Protein AF-X1JLK6-F1 (afdb_monomer_lite)

Radius of gyration: 18.79 Å; chains: 1; bounding box: 44×47×47 Å

Structure (mmCIF, N/CA/C/O backbone):
data_AF-X1JLK6-F1
#
_entry.id   AF-X1JLK6-F1
#
loop_
_atom_site.group_PDB
_atom_site.id
_atom_site.type_symbol
_atom_site.label_atom_id
_atom_site.label_alt_id
_atom_site.label_comp_id
_atom_site.label_asym_id
_atom_site.label_entity_id
_atom_site.label_seq_id
_atom_site.pdbx_PDB_ins_code
_atom_site.Cartn_x
_atom_site.Cartn_y
_atom_site.Cartn_z
_atom_site.occupancy
_atom_site.B_iso_or_equiv
_atom_site.auth_seq_id
_atom_site.auth_comp_id
_atom_site.auth_asym_id
_atom_site.auth_atom_id
_atom_site.pdbx_PDB_model_num
ATOM 1 N N . THR A 1 1 ? 16.044 27.104 14.752 1.00 40.38 1 THR A N 1
ATOM 2 C CA . THR A 1 1 ? 15.816 26.577 13.392 1.00 40.38 1 THR A CA 1
ATOM 3 C C . THR A 1 1 ? 15.355 25.143 13.502 1.00 40.38 1 THR A C 1
ATOM 5 O O . THR A 1 1 ? 16.176 24.246 13.631 1.00 40.38 1 THR A O 1
ATOM 8 N N . SER A 1 2 ? 14.038 24.955 13.605 1.00 39.66 2 SER A N 1
ATOM 9 C CA . SER A 1 2 ? 13.410 23.641 13.768 1.00 39.66 2 SER A CA 1
ATOM 10 C C . SER A 1 2 ? 13.450 22.926 12.423 1.00 39.66 2 SER A C 1
ATOM 12 O O . SER A 1 2 ? 12.763 23.346 11.498 1.00 39.66 2 SER A O 1
ATOM 14 N N . ARG A 1 3 ? 14.310 21.914 12.290 1.00 45.25 3 ARG A N 1
ATOM 15 C CA . ARG A 1 3 ? 14.311 21.034 11.118 1.00 45.25 3 ARG A CA 1
ATOM 16 C C . ARG A 1 3 ? 13.110 20.103 11.228 1.00 45.25 3 ARG A C 1
ATOM 18 O O . ARG A 1 3 ? 12.899 19.505 12.281 1.00 45.25 3 ARG A O 1
ATOM 25 N N . ASP A 1 4 ? 12.320 20.054 10.165 1.00 42.78 4 ASP A N 1
ATOM 26 C CA . ASP A 1 4 ? 11.121 19.232 10.065 1.00 42.78 4 ASP A CA 1
ATOM 27 C C . ASP A 1 4 ? 11.526 17.743 10.135 1.00 42.78 4 ASP A C 1
ATOM 29 O O . ASP A 1 4 ? 12.353 17.308 9.326 1.00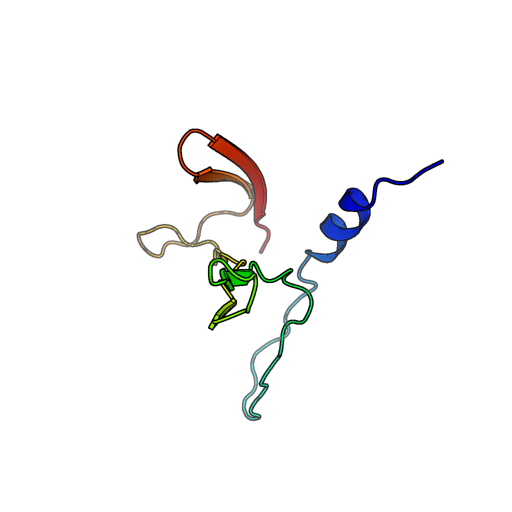 42.78 4 ASP A O 1
ATOM 33 N N . PRO A 1 5 ? 11.016 16.950 11.097 1.00 46.41 5 PRO A N 1
ATOM 34 C CA . PRO A 1 5 ? 11.414 15.550 11.282 1.00 46.41 5 PRO A CA 1
ATOM 35 C C . PRO A 1 5 ? 11.211 14.681 10.036 1.00 46.41 5 PRO A C 1
ATOM 37 O O . PRO A 1 5 ? 11.885 13.664 9.871 1.00 46.41 5 PRO A O 1
ATOM 40 N N . LEU A 1 6 ? 10.310 15.098 9.141 1.00 39.62 6 LEU A N 1
ATOM 41 C CA . LEU A 1 6 ? 10.011 14.391 7.902 1.00 39.62 6 LEU A CA 1
ATOM 42 C C . LEU A 1 6 ? 11.137 14.477 6.868 1.00 39.62 6 LEU A C 1
ATOM 44 O O . LEU A 1 6 ? 11.206 13.608 6.012 1.00 39.62 6 LEU A O 1
ATOM 48 N N . GLU A 1 7 ? 12.035 15.463 6.929 1.00 38.56 7 GLU A N 1
ATOM 49 C CA . GLU A 1 7 ? 13.132 15.583 5.955 1.00 38.56 7 GLU A CA 1
ATOM 50 C C . GLU A 1 7 ? 14.224 14.519 6.186 1.00 38.56 7 GLU A C 1
ATOM 52 O O . GLU A 1 7 ? 14.890 14.067 5.252 1.00 38.56 7 GLU A O 1
ATOM 57 N N . TYR A 1 8 ? 14.371 14.057 7.435 1.00 31.97 8 TYR A N 1
ATOM 58 C CA . TYR A 1 8 ? 15.433 13.132 7.839 1.00 31.97 8 TYR A CA 1
ATOM 59 C C . TYR A 1 8 ? 15.145 11.667 7.460 1.00 31.97 8 TYR A C 1
ATOM 61 O O . TYR A 1 8 ? 16.062 10.858 7.332 1.00 31.97 8 TYR A O 1
ATOM 69 N N . SER A 1 9 ? 13.875 11.306 7.250 1.00 39.69 9 SER A N 1
ATOM 70 C CA . SER A 1 9 ? 13.484 9.934 6.900 1.00 39.69 9 SER A CA 1
ATOM 71 C C . SER A 1 9 ? 13.608 9.629 5.402 1.00 39.69 9 SER A C 1
ATOM 73 O O . SER A 1 9 ? 13.838 8.474 5.040 1.00 39.69 9 SER A O 1
ATOM 75 N N . TYR A 1 10 ? 13.548 10.637 4.520 1.00 34.66 10 TYR A N 1
ATOM 76 C CA . TYR A 1 10 ? 13.633 10.418 3.068 1.00 34.66 10 TYR A CA 1
ATOM 77 C C . TYR A 1 10 ? 15.025 9.980 2.601 1.00 34.66 10 TYR A C 1
ATOM 79 O O . TYR A 1 10 ? 15.133 9.091 1.755 1.00 34.66 10 TYR A O 1
ATOM 87 N N . TYR A 1 11 ? 16.103 10.537 3.161 1.00 33.72 11 TYR A N 1
ATOM 88 C CA . TYR A 1 11 ? 17.456 10.254 2.665 1.00 33.72 11 TYR A CA 1
ATOM 89 C C . TYR A 1 11 ? 18.002 8.874 3.083 1.00 33.72 11 TYR A C 1
ATOM 91 O O . TYR A 1 11 ? 19.062 8.463 2.614 1.00 33.72 11 TYR A O 1
ATOM 99 N N . LYS A 1 12 ? 17.282 8.127 3.932 1.00 34.50 12 LYS A N 1
ATOM 100 C CA . LYS A 1 12 ? 17.663 6.777 4.385 1.00 34.50 12 LYS A CA 1
ATOM 101 C C . LYS A 1 12 ? 17.229 5.655 3.426 1.00 34.50 12 LYS A C 1
ATOM 103 O O . LYS A 1 12 ? 17.478 4.489 3.715 1.00 34.50 12 LYS A O 1
ATOM 108 N N . THR A 1 13 ? 16.564 5.989 2.316 1.00 37.25 13 THR A N 1
ATOM 109 C CA . THR A 1 13 ? 15.915 5.013 1.417 1.00 37.25 13 THR A CA 1
ATOM 110 C C . THR A 1 13 ? 16.697 4.672 0.147 1.00 37.25 13 THR A C 1
ATOM 112 O O . THR A 1 13 ? 16.201 3.897 -0.665 1.00 37.25 13 THR A O 1
ATOM 115 N N . THR A 1 14 ? 17.925 5.166 -0.044 1.00 36.28 14 THR A N 1
ATOM 116 C CA . THR A 1 14 ? 18.760 4.720 -1.170 1.00 36.28 14 THR A CA 1
ATOM 117 C C . THR A 1 14 ? 19.349 3.331 -0.896 1.00 36.28 14 THR A C 1
ATOM 119 O O . THR A 1 14 ? 20.112 3.161 0.059 1.00 36.28 14 THR A O 1
ATOM 122 N N . PRO A 1 15 ? 19.067 2.313 -1.730 1.00 37.34 15 PRO A N 1
ATOM 123 C CA . PRO A 1 15 ? 19.766 1.040 -1.649 1.00 37.34 15 PRO A CA 1
ATOM 124 C C . PRO A 1 15 ? 21.199 1.246 -2.152 1.00 37.34 15 PRO A C 1
ATOM 126 O O . PRO A 1 15 ? 21.448 1.373 -3.350 1.00 37.34 15 PRO A O 1
ATOM 129 N N . ILE A 1 16 ? 22.167 1.302 -1.239 1.00 36.03 16 ILE A N 1
ATOM 130 C CA . ILE A 1 16 ? 23.586 1.259 -1.591 1.00 36.03 16 ILE A CA 1
ATOM 131 C C . ILE A 1 16 ? 23.906 -0.204 -1.922 1.00 36.03 16 ILE A C 1
ATOM 133 O O . ILE A 1 16 ? 24.067 -1.005 -1.012 1.00 36.03 16 ILE A O 1
ATOM 137 N N . HIS A 1 17 ? 23.935 -0.532 -3.218 1.00 30.02 17 HIS A N 1
ATOM 138 C CA . HIS A 1 17 ? 24.563 -1.706 -3.847 1.00 30.02 17 HIS A CA 1
ATOM 139 C C . HIS A 1 17 ? 24.421 -3.067 -3.131 1.00 30.02 17 HIS A C 1
ATOM 141 O O . HIS A 1 17 ? 25.058 -3.335 -2.116 1.00 30.02 17 HIS A O 1
ATOM 147 N N . SER A 1 18 ? 23.711 -4.015 -3.749 1.00 34.19 18 SER A N 1
ATOM 148 C CA . SER A 1 18 ? 23.797 -5.437 -3.379 1.00 34.19 18 SER A CA 1
ATOM 149 C C . SER A 1 18 ? 24.926 -6.132 -4.160 1.00 34.19 18 SER A C 1
ATOM 151 O O . SER A 1 18 ? 24.840 -6.204 -5.389 1.00 34.19 18 SER A O 1
ATOM 153 N N . PRO A 1 19 ? 25.961 -6.692 -3.504 1.00 33.31 19 PRO A N 1
ATOM 154 C CA . PRO A 1 19 ? 26.894 -7.607 -4.141 1.00 33.31 19 PRO A CA 1
ATOM 155 C C . PRO A 1 19 ? 26.252 -8.987 -4.328 1.00 33.31 19 PRO A C 1
ATOM 157 O O . PRO A 1 19 ? 25.316 -9.385 -3.638 1.00 33.31 19 PRO A O 1
ATOM 160 N N . GLN A 1 20 ? 26.795 -9.700 -5.304 1.00 34.50 20 GLN A N 1
ATOM 161 C CA . GLN A 1 20 ? 26.375 -10.986 -5.842 1.00 34.50 20 GLN A CA 1
ATOM 162 C C . GLN A 1 20 ? 26.065 -12.088 -4.804 1.00 34.50 20 GLN A C 1
ATOM 164 O O . GLN A 1 20 ? 26.687 -12.227 -3.756 1.00 34.50 20 GLN A O 1
ATOM 169 N N . ARG A 1 21 ? 25.113 -12.933 -5.202 1.00 40.47 21 ARG A N 1
ATOM 170 C CA . ARG A 1 21 ? 24.596 -14.159 -4.577 1.00 40.47 21 ARG A CA 1
ATOM 171 C C . ARG A 1 21 ? 25.684 -15.173 -4.163 1.00 40.47 21 ARG A C 1
ATOM 173 O O . ARG A 1 21 ? 26.374 -15.706 -5.026 1.00 40.47 21 ARG A O 1
ATOM 180 N N . GLN A 1 22 ? 25.683 -15.603 -2.894 1.00 31.05 22 GLN A N 1
ATOM 181 C CA . GLN A 1 22 ? 26.146 -16.937 -2.467 1.00 31.05 22 GLN A CA 1
ATOM 182 C C . GLN A 1 22 ? 25.343 -17.461 -1.255 1.00 31.05 22 GLN A C 1
ATOM 184 O O . GLN A 1 22 ? 24.765 -16.698 -0.491 1.00 31.05 22 GLN A O 1
ATOM 189 N N . LYS A 1 23 ? 25.207 -18.790 -1.181 1.00 37.06 23 LYS A N 1
ATOM 190 C CA . LYS A 1 23 ? 24.207 -19.555 -0.413 1.00 37.06 23 LYS A CA 1
ATOM 191 C C . LYS A 1 23 ? 24.493 -19.669 1.100 1.00 37.06 23 LYS A C 1
ATOM 193 O O . LYS A 1 23 ? 25.640 -19.677 1.524 1.00 37.06 23 LYS A O 1
ATOM 198 N N . SER A 1 24 ? 23.421 -20.024 1.820 1.00 33.56 24 SER A N 1
ATOM 199 C CA . SER A 1 24 ? 23.336 -20.627 3.167 1.00 33.56 24 SER A CA 1
ATOM 200 C C . SER A 1 24 ? 23.301 -19.660 4.358 1.00 33.56 24 SER A C 1
ATOM 202 O O . SER A 1 24 ? 24.170 -18.817 4.529 1.00 33.56 24 SER A O 1
ATOM 204 N N . GLY A 1 25 ? 22.261 -19.810 5.184 1.00 30.61 25 GLY A N 1
ATOM 205 C CA . GLY A 1 25 ? 22.046 -19.050 6.414 1.00 30.61 25 GLY A CA 1
ATOM 206 C C . GLY A 1 25 ? 20.639 -18.461 6.474 1.00 30.61 25 GLY A C 1
ATOM 207 O O . GLY A 1 25 ? 20.275 -17.614 5.664 1.00 30.61 25 GLY A O 1
ATOM 208 N N . THR A 1 26 ? 19.833 -18.920 7.429 1.00 44.88 26 THR A N 1
ATOM 209 C CA . THR A 1 26 ? 18.511 -18.371 7.754 1.00 44.88 26 THR A CA 1
ATOM 210 C C . THR A 1 26 ? 18.656 -16.921 8.221 1.00 44.88 26 THR A C 1
ATOM 212 O O . THR A 1 26 ? 18.768 -16.649 9.412 1.00 44.88 26 THR A O 1
ATOM 215 N N . ALA A 1 27 ? 18.671 -15.969 7.293 1.00 33.94 27 ALA A N 1
ATOM 216 C CA . ALA A 1 27 ? 18.649 -14.553 7.625 1.00 33.94 27 ALA A CA 1
ATOM 217 C C . ALA A 1 27 ? 17.195 -14.119 7.840 1.00 33.94 27 ALA A C 1
ATOM 219 O O . ALA A 1 27 ? 16.515 -13.652 6.928 1.00 33.94 27 ALA A O 1
ATOM 220 N N . LYS A 1 28 ? 16.697 -14.280 9.071 1.00 41.03 28 LYS A N 1
ATOM 221 C CA . LYS A 1 28 ? 15.457 -13.632 9.518 1.00 41.03 28 LYS A CA 1
ATOM 222 C C . LYS A 1 28 ? 15.762 -12.148 9.757 1.00 41.03 28 LYS A C 1
ATOM 224 O O . LYS A 1 28 ? 15.912 -11.706 10.892 1.00 41.03 28 LYS A O 1
ATOM 229 N N . GLY A 1 29 ? 15.936 -11.403 8.668 1.00 35.38 29 GLY A N 1
ATOM 230 C CA . GLY A 1 29 ? 16.109 -9.955 8.697 1.00 35.38 29 GLY A CA 1
ATOM 231 C C . GLY A 1 29 ? 14.809 -9.303 9.146 1.00 35.38 29 GLY A C 1
ATOM 232 O O . GLY A 1 29 ? 13.862 -9.196 8.373 1.00 35.38 29 GLY A O 1
ATOM 233 N N . VAL A 1 30 ? 14.736 -8.911 10.416 1.00 36.25 30 VAL A N 1
ATOM 234 C CA . VAL A 1 30 ? 13.664 -8.045 10.907 1.00 36.25 30 VAL A CA 1
ATOM 235 C C . VAL A 1 30 ? 14.030 -6.624 10.495 1.00 36.25 30 VAL A C 1
ATOM 237 O O . VAL A 1 30 ? 14.865 -5.986 11.133 1.00 36.25 30 VAL A O 1
ATOM 240 N N . TRP A 1 31 ? 13.428 -6.141 9.410 1.00 41.84 31 TRP A N 1
ATOM 241 C CA . TRP A 1 31 ? 13.491 -4.736 9.014 1.00 41.84 31 TRP A CA 1
ATOM 242 C C . TRP A 1 31 ? 12.757 -3.907 10.079 1.00 41.84 31 TRP A C 1
ATOM 244 O O . TRP A 1 31 ? 11.533 -3.948 10.166 1.00 41.84 31 TRP A O 1
ATOM 254 N N . ARG A 1 32 ? 13.506 -3.223 10.951 1.00 38.81 32 ARG A N 1
ATOM 255 C CA . ARG A 1 32 ? 12.982 -2.490 12.120 1.00 38.81 32 ARG A CA 1
ATOM 256 C C . ARG A 1 32 ? 12.709 -1.002 11.867 1.00 38.81 32 ARG A C 1
ATOM 258 O O . ARG A 1 32 ? 12.740 -0.248 12.818 1.00 38.81 32 ARG A O 1
ATOM 265 N N . ASP A 1 33 ? 12.435 -0.579 10.637 1.00 45.88 33 ASP A N 1
ATOM 266 C CA . ASP A 1 33 ? 12.142 0.840 10.350 1.00 45.88 33 ASP A CA 1
ATOM 267 C C . ASP A 1 33 ? 10.934 1.023 9.405 1.00 45.88 33 ASP A C 1
ATOM 269 O O . ASP A 1 33 ? 10.729 2.096 8.846 1.00 45.88 33 ASP A O 1
ATOM 273 N N . ALA A 1 34 ? 10.099 -0.004 9.216 1.00 51.81 34 ALA A N 1
ATOM 274 C CA . ALA A 1 34 ? 8.751 0.226 8.709 1.00 51.81 34 ALA A CA 1
ATOM 275 C C . ALA A 1 34 ? 7.898 0.612 9.917 1.00 51.81 34 ALA A C 1
ATOM 277 O O . ALA A 1 34 ? 7.612 -0.249 10.751 1.00 51.81 34 ALA A O 1
ATOM 278 N N . GLU A 1 35 ? 7.536 1.890 10.049 1.00 58.66 35 GLU A N 1
ATOM 279 C CA . GLU A 1 35 ? 6.467 2.303 10.959 1.00 58.66 35 GLU A CA 1
ATOM 280 C C . GLU A 1 35 ? 5.261 1.412 10.643 1.00 58.66 35 GLU A C 1
ATOM 282 O O . GLU A 1 35 ? 4.656 1.514 9.577 1.00 58.66 35 GLU A O 1
ATOM 287 N N . SER A 1 36 ? 5.006 0.413 11.483 1.00 62.78 36 SER A N 1
ATOM 288 C CA . SER A 1 36 ? 3.940 -0.554 11.264 1.00 62.78 36 SER A CA 1
ATOM 289 C C . SER A 1 36 ? 2.611 0.131 11.554 1.00 62.78 36 SER A C 1
ATOM 291 O O . SER A 1 36 ? 2.432 0.695 12.632 1.00 62.78 36 SER A O 1
ATOM 293 N N . VAL A 1 37 ? 1.665 0.061 10.623 1.00 76.31 37 VAL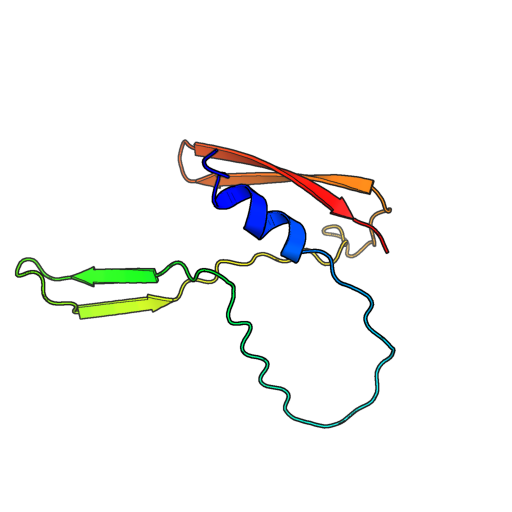 A N 1
ATOM 294 C CA . VAL A 1 37 ? 0.294 0.508 10.859 1.00 76.31 37 VAL A CA 1
ATOM 295 C C . VAL A 1 37 ? -0.355 -0.576 11.703 1.00 76.31 37 VAL A C 1
ATOM 297 O O . VAL A 1 37 ? -0.430 -1.729 11.290 1.00 76.31 37 VAL A O 1
ATOM 300 N N . GLU A 1 38 ? -0.799 -0.222 12.902 1.00 83.50 38 GLU A N 1
ATOM 301 C CA . GLU A 1 38 ? -1.464 -1.153 13.805 1.00 83.50 38 GLU A CA 1
ATOM 302 C C . GLU A 1 38 ? -2.968 -0.880 13.829 1.00 83.50 38 GLU A C 1
ATOM 304 O O . GLU A 1 38 ? -3.409 0.250 14.037 1.00 83.50 38 GLU A O 1
ATOM 309 N N . LEU A 1 39 ? -3.762 -1.933 13.649 1.00 85.25 39 LEU A N 1
ATOM 310 C CA . LEU A 1 39 ? -5.193 -1.902 13.916 1.00 85.25 39 LEU A CA 1
ATOM 311 C C . LEU A 1 39 ? -5.436 -2.481 15.307 1.00 85.25 39 LEU A C 1
ATOM 313 O O . LEU A 1 39 ? -5.134 -3.649 15.545 1.00 85.25 39 LEU A O 1
ATOM 317 N N . LYS A 1 40 ? -6.015 -1.689 16.210 1.00 93.31 40 LYS A N 1
ATOM 318 C CA . LYS A 1 40 ? -6.427 -2.130 17.549 1.00 93.31 40 LYS A CA 1
ATOM 319 C C . LYS A 1 40 ? -7.942 -2.126 17.674 1.00 93.31 40 LYS A C 1
ATOM 321 O O . LYS A 1 40 ? -8.597 -1.188 17.228 1.00 93.31 40 LYS A O 1
ATOM 326 N N . ILE A 1 41 ? -8.482 -3.164 18.303 1.00 96.00 41 ILE A N 1
ATOM 327 C CA . ILE A 1 41 ? -9.908 -3.311 18.598 1.00 96.00 41 ILE A CA 1
ATOM 328 C C . ILE A 1 41 ? -10.083 -3.257 20.110 1.00 96.00 41 ILE A C 1
ATOM 330 O O . ILE A 1 41 ? -9.530 -4.093 20.826 1.00 96.00 41 ILE A O 1
ATOM 334 N N . TYR A 1 42 ? -10.876 -2.297 20.573 1.00 97.56 42 TYR A N 1
ATOM 335 C CA . TYR A 1 42 ? -11.223 -2.108 21.978 1.00 97.56 42 TYR A CA 1
ATOM 336 C C . TYR A 1 42 ? -12.716 -2.368 22.197 1.00 97.56 42 TYR A C 1
ATOM 338 O O . TYR A 1 42 ? -13.517 -2.161 21.284 1.00 97.56 42 TYR A O 1
ATOM 346 N N . ASN A 1 43 ? -13.100 -2.808 23.395 1.00 96.81 43 ASN A N 1
ATOM 347 C CA . ASN A 1 43 ? -14.505 -2.800 23.811 1.00 96.81 43 ASN A CA 1
ATOM 348 C C . ASN A 1 43 ? -14.923 -1.405 24.328 1.00 96.81 43 ASN A C 1
ATOM 350 O O . ASN A 1 43 ? -14.121 -0.474 24.394 1.00 96.81 43 ASN A O 1
ATOM 354 N N . VAL A 1 44 ? -16.193 -1.259 24.715 1.00 96.00 44 VAL A N 1
ATOM 355 C CA . VAL A 1 44 ? -16.752 0.025 25.178 1.00 96.00 44 VAL A CA 1
ATOM 356 C C . VAL A 1 44 ? -16.194 0.504 26.522 1.00 96.00 44 VAL A C 1
ATOM 358 O O . VAL A 1 44 ? -16.295 1.690 26.820 1.00 96.00 44 VAL A O 1
ATOM 361 N N . THR A 1 45 ? -15.604 -0.383 27.328 1.00 97.88 45 THR A N 1
ATOM 362 C CA . THR A 1 45 ? -14.939 -0.015 28.590 1.00 97.88 45 THR A CA 1
ATOM 363 C C . THR A 1 45 ? -13.486 0.422 28.372 1.00 97.88 45 THR A C 1
ATOM 365 O O . THR A 1 45 ? -12.847 0.889 29.311 1.00 97.88 45 THR A O 1
ATOM 368 N N . GLY A 1 46 ? -12.974 0.323 27.137 1.00 96.69 46 GLY A N 1
ATOM 369 C CA . GLY A 1 46 ? -11.616 0.715 26.755 1.00 96.69 46 GLY A CA 1
ATOM 370 C C . GLY A 1 46 ? -10.581 -0.411 26.833 1.00 96.69 46 GLY A C 1
ATOM 371 O O . GLY A 1 46 ? -9.391 -0.157 26.648 1.00 96.69 46 GLY A O 1
ATOM 372 N N . GLU A 1 47 ? -10.994 -1.655 27.080 1.00 97.56 47 GLU A N 1
ATOM 373 C CA . GLU A 1 47 ? -10.089 -2.805 27.123 1.00 97.56 47 GLU A CA 1
ATOM 374 C C . GLU A 1 47 ? -9.710 -3.253 25.708 1.00 97.56 47 GLU A C 1
ATOM 376 O O . GLU A 1 47 ? -10.562 -3.388 24.826 1.00 97.56 47 GLU A O 1
ATOM 381 N N . LEU A 1 48 ? -8.418 -3.507 25.485 1.00 96.69 48 LEU A N 1
ATOM 382 C CA . LEU A 1 48 ? -7.897 -4.003 24.212 1.00 96.69 48 LEU A CA 1
ATOM 383 C C . LEU A 1 48 ? -8.264 -5.481 24.029 1.00 96.69 48 LEU A C 1
ATOM 385 O O . LEU A 1 48 ? -7.751 -6.341 24.740 1.00 96.69 48 LEU A O 1
ATOM 389 N N . LEU A 1 49 ? -9.093 -5.786 23.032 1.00 96.31 49 LEU A N 1
ATOM 390 C CA . LEU A 1 49 ? -9.489 -7.158 22.700 1.00 96.31 49 LEU A CA 1
ATOM 391 C C . LEU A 1 49 ? -8.542 -7.817 21.691 1.00 96.31 49 LEU A C 1
ATOM 393 O O . LEU A 1 49 ? -8.319 -9.028 21.732 1.00 96.31 49 LEU A O 1
ATOM 397 N N . LYS A 1 50 ? -8.013 -7.040 20.738 1.00 92.31 50 LYS A N 1
ATOM 398 C CA . LYS A 1 50 ? -7.173 -7.563 19.651 1.00 92.31 50 LYS A CA 1
ATOM 399 C C . LYS A 1 50 ? -6.308 -6.472 19.030 1.00 92.31 50 LYS A C 1
ATOM 401 O O . LYS A 1 50 ? -6.750 -5.330 18.927 1.00 92.31 50 LYS A O 1
ATOM 406 N N . SER A 1 51 ? -5.131 -6.842 18.530 1.00 92.31 51 SER A N 1
ATOM 407 C CA . SER A 1 51 ? -4.374 -6.006 17.600 1.00 92.31 51 SER A CA 1
ATOM 408 C C . SER A 1 51 ? -3.849 -6.780 16.390 1.00 92.31 51 SER A C 1
ATOM 410 O O . SER A 1 51 ? -3.650 -7.998 16.444 1.00 92.31 51 SER A O 1
ATOM 412 N N . PHE A 1 52 ? -3.666 -6.057 15.285 1.00 86.25 52 PHE A N 1
ATOM 413 C CA . PHE A 1 52 ? -3.095 -6.539 14.032 1.00 86.25 52 PHE A CA 1
ATOM 414 C C . PHE A 1 52 ? -2.002 -5.581 13.578 1.00 86.25 52 PHE A C 1
ATOM 416 O O . PHE A 1 52 ? -2.229 -4.376 13.499 1.00 86.25 52 PHE A O 1
ATOM 423 N N . LEU A 1 53 ? -0.848 -6.128 13.215 1.00 84.50 53 LEU A N 1
ATOM 424 C CA . LEU A 1 53 ? 0.172 -5.387 12.487 1.00 84.50 53 LEU A CA 1
ATOM 425 C C . LEU A 1 53 ? -0.147 -5.491 10.999 1.00 84.50 53 LEU A C 1
ATOM 427 O O . LEU A 1 53 ? -0.160 -6.589 10.440 1.00 84.50 53 LEU A O 1
ATOM 431 N N . LEU A 1 54 ? -0.441 -4.358 10.376 1.00 79.00 54 LEU A N 1
ATOM 432 C CA . LEU A 1 54 ? -0.706 -4.274 8.951 1.00 79.00 54 LEU A CA 1
ATOM 433 C C . LEU A 1 54 ? 0.605 -4.020 8.199 1.00 79.00 54 LEU A C 1
ATOM 435 O O . LEU A 1 54 ? 1.455 -3.259 8.674 1.00 79.00 54 LEU A O 1
ATOM 439 N N . PRO A 1 55 ? 0.791 -4.642 7.024 1.00 68.56 55 PRO A N 1
ATOM 440 C CA . PRO A 1 55 ? 1.934 -4.346 6.178 1.00 68.56 55 PRO A CA 1
ATOM 441 C C . PRO A 1 55 ? 1.847 -2.894 5.698 1.00 68.56 55 PRO A C 1
ATOM 443 O O . PRO A 1 55 ? 0.828 -2.467 5.161 1.00 68.56 55 PRO A O 1
ATOM 446 N N . THR A 1 56 ? 2.92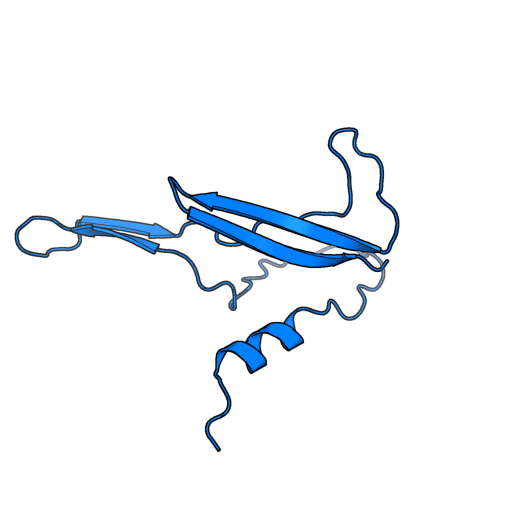6 -2.137 5.885 1.00 73.56 56 THR A N 1
ATOM 447 C CA . THR A 1 56 ? 3.016 -0.723 5.475 1.00 73.56 56 THR A CA 1
ATOM 448 C C . THR A 1 56 ? 3.890 -0.493 4.261 1.00 73.56 56 THR A C 1
ATOM 450 O O . THR A 1 56 ? 3.982 0.625 3.762 1.00 73.56 56 THR A O 1
ATOM 453 N N . VAL A 1 57 ? 4.516 -1.558 3.766 1.00 73.44 57 VAL A N 1
ATOM 454 C CA . VAL A 1 57 ? 5.467 -1.491 2.668 1.00 73.44 57 VAL A CA 1
ATOM 455 C C . VAL A 1 57 ? 4.879 -2.207 1.466 1.00 73.44 57 VAL A C 1
ATOM 457 O O . VAL A 1 57 ? 4.628 -3.410 1.504 1.00 73.44 57 VAL A O 1
ATOM 460 N N . VAL A 1 58 ? 4.694 -1.449 0.391 1.00 79.50 58 VAL A N 1
ATOM 461 C CA . VAL A 1 58 ? 4.471 -1.977 -0.953 1.00 79.50 58 VAL A CA 1
ATOM 462 C C . VAL A 1 58 ? 5.761 -1.743 -1.725 1.00 79.50 58 VAL A C 1
ATOM 464 O O . VAL A 1 58 ? 6.183 -0.600 -1.891 1.00 79.50 58 VAL A O 1
ATOM 467 N N . SER A 1 59 ? 6.414 -2.822 -2.151 1.00 83.31 59 SER A N 1
ATOM 468 C CA . SER A 1 59 ? 7.624 -2.762 -2.969 1.00 83.31 59 SER A CA 1
ATOM 469 C C . SER A 1 59 ? 7.286 -3.025 -4.426 1.00 83.31 59 SER A C 1
ATOM 471 O O . SER A 1 59 ? 6.557 -3.968 -4.730 1.00 83.31 59 SER A O 1
ATOM 473 N N . TRP A 1 60 ? 7.881 -2.242 -5.313 1.00 89.06 60 TRP A N 1
ATOM 474 C CA . TRP A 1 60 ? 7.875 -2.497 -6.744 1.00 89.06 60 TRP A CA 1
ATOM 475 C C . TRP A 1 60 ? 9.281 -2.896 -7.179 1.00 89.06 60 TRP A C 1
ATOM 477 O O . TRP A 1 60 ? 10.257 -2.251 -6.802 1.00 89.06 60 TRP A O 1
ATOM 487 N N . ASP A 1 61 ? 9.385 -3.975 -7.945 1.00 88.81 61 ASP A N 1
ATOM 488 C CA . ASP A 1 61 ? 10.653 -4.542 -8.410 1.00 88.81 61 ASP A CA 1
ATOM 489 C C . ASP A 1 61 ? 11.129 -3.949 -9.748 1.00 88.81 61 ASP A C 1
ATOM 491 O O . ASP A 1 61 ? 12.151 -4.374 -10.291 1.00 88.81 61 ASP A O 1
ATOM 495 N N . GLY A 1 62 ? 10.408 -2.951 -10.269 1.00 93.00 62 GLY A N 1
ATOM 496 C CA . GLY A 1 62 ? 10.690 -2.340 -11.563 1.00 93.00 62 GLY A CA 1
ATOM 497 C C . GLY A 1 62 ? 10.124 -3.129 -12.745 1.00 93.00 62 GLY A C 1
ATOM 498 O O . GLY A 1 62 ? 10.633 -2.971 -13.855 1.00 93.00 62 GLY A O 1
ATOM 499 N N . THR A 1 63 ? 9.116 -3.985 -12.534 1.00 93.88 63 THR A N 1
ATOM 500 C CA . THR A 1 63 ? 8.430 -4.710 -13.617 1.00 93.88 63 THR A CA 1
ATOM 501 C C . THR A 1 63 ? 7.003 -4.222 -13.861 1.00 93.88 63 THR A C 1
ATOM 503 O O . THR A 1 63 ? 6.310 -3.791 -12.941 1.00 93.88 63 THR A O 1
ATOM 506 N N . ASP A 1 64 ? 6.562 -4.235 -15.117 1.00 92.38 64 ASP A N 1
ATOM 507 C CA . ASP A 1 64 ? 5.155 -4.009 -15.461 1.00 92.38 64 ASP A CA 1
ATOM 508 C C . ASP A 1 64 ? 4.302 -5.274 -15.225 1.00 92.38 64 ASP A C 1
ATOM 510 O O . ASP A 1 64 ? 4.818 -6.351 -14.928 1.00 92.38 64 ASP A O 1
ATOM 514 N N . ASP A 1 65 ? 2.983 -5.176 -15.415 1.00 94.19 65 ASP A N 1
ATOM 515 C CA . ASP A 1 65 ? 2.049 -6.299 -15.212 1.00 94.19 65 ASP A CA 1
ATOM 516 C C . ASP A 1 65 ? 2.285 -7.494 -16.155 1.00 94.19 65 ASP A C 1
ATOM 518 O O . ASP A 1 65 ? 1.735 -8.579 -15.956 1.00 94.19 65 ASP A O 1
ATOM 522 N N . LYS A 1 66 ? 3.090 -7.313 -17.207 1.00 96.19 66 LYS A N 1
ATOM 523 C CA . LYS A 1 66 ? 3.482 -8.373 -18.143 1.00 96.19 66 LYS A CA 1
ATOM 524 C C . LYS A 1 66 ? 4.821 -9.008 -17.752 1.00 96.19 66 LYS A C 1
ATOM 526 O O . LYS A 1 66 ? 5.281 -9.912 -18.448 1.00 96.19 66 LYS A O 1
ATOM 531 N N . GLY A 1 67 ? 5.442 -8.548 -16.664 1.00 94.50 67 GLY A N 1
ATOM 532 C CA . GLY A 1 67 ? 6.754 -8.983 -16.197 1.00 94.50 67 GLY A CA 1
ATOM 533 C C . GLY A 1 67 ? 7.922 -8.361 -16.965 1.00 94.50 67 GLY A C 1
ATOM 534 O O . GLY A 1 67 ? 9.054 -8.829 -16.824 1.00 94.50 67 GLY A O 1
ATOM 535 N N . ASN A 1 68 ? 7.686 -7.330 -17.784 1.00 94.25 68 ASN A N 1
ATOM 536 C CA . ASN A 1 68 ? 8.768 -6.636 -18.477 1.00 94.25 68 ASN A CA 1
ATOM 537 C C . ASN A 1 68 ? 9.451 -5.660 -17.526 1.00 94.25 68 ASN A C 1
ATOM 539 O O . ASN A 1 68 ? 8.792 -4.910 -16.810 1.00 94.25 68 ASN A O 1
ATOM 543 N N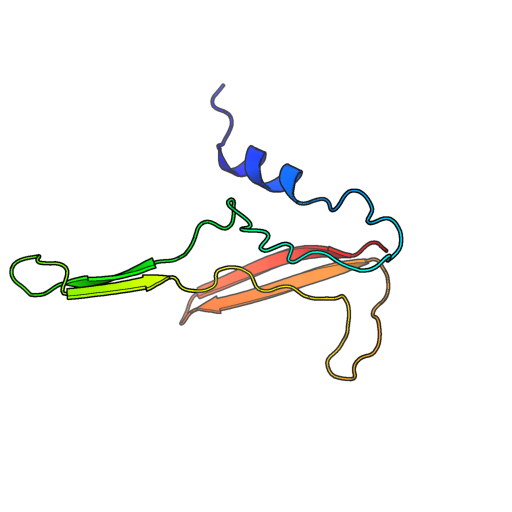 . ILE A 1 69 ? 10.778 -5.614 -17.579 1.00 93.31 69 ILE A N 1
ATOM 544 C CA . ILE A 1 69 ? 11.562 -4.616 -16.852 1.00 93.31 69 ILE A CA 1
ATOM 545 C C . ILE A 1 69 ? 11.317 -3.247 -17.483 1.00 93.31 69 ILE A C 1
ATOM 547 O O . ILE A 1 69 ? 11.479 -3.082 -18.695 1.00 93.31 69 ILE A O 1
ATOM 551 N N . VAL A 1 70 ? 10.973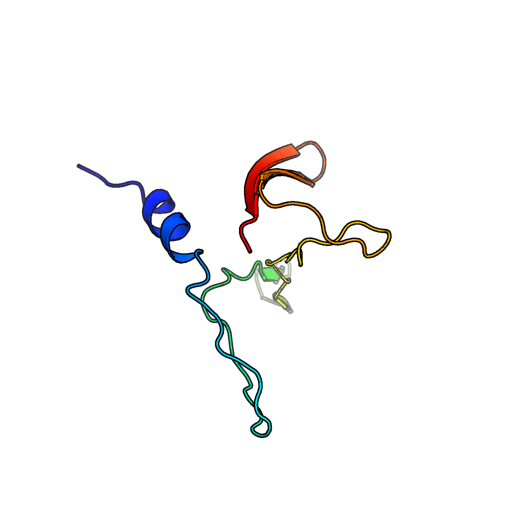 -2.260 -16.660 1.00 93.81 70 VAL A N 1
ATOM 552 C CA . VAL A 1 70 ? 10.800 -0.885 -17.131 1.00 93.81 70 VAL A CA 1
ATOM 553 C C . VAL A 1 70 ? 12.129 -0.108 -17.102 1.00 93.81 70 VAL A C 1
ATOM 555 O O . VAL A 1 70 ? 13.019 -0.438 -16.315 1.00 93.81 70 VAL A O 1
ATOM 558 N N . PRO A 1 71 ? 12.307 0.925 -17.948 1.00 94.81 71 PRO A N 1
ATOM 559 C CA . PRO A 1 71 ? 13.549 1.699 -18.004 1.00 94.81 71 PRO A CA 1
ATOM 560 C C . PRO A 1 71 ? 13.873 2.467 -16.715 1.00 94.81 71 PRO A C 1
ATOM 562 O O . PRO A 1 71 ? 12.989 2.794 -15.923 1.00 94.81 71 PRO A O 1
ATOM 565 N N . ASN A 1 72 ? 15.137 2.861 -16.554 1.00 94.94 72 ASN A N 1
ATOM 566 C CA . ASN A 1 72 ? 15.521 3.830 -15.528 1.00 94.94 72 ASN A CA 1
ATOM 567 C C . ASN A 1 72 ? 14.793 5.163 -15.767 1.00 94.94 72 ASN A C 1
ATOM 569 O O . ASN A 1 72 ? 14.702 5.633 -16.903 1.00 94.94 72 ASN A O 1
ATOM 573 N N . GLY A 1 73 ? 14.291 5.789 -14.705 1.00 92.62 73 GLY A N 1
ATOM 574 C CA . GLY A 1 73 ? 13.536 7.032 -14.825 1.00 92.62 73 GLY A CA 1
ATOM 575 C C . GLY A 1 73 ? 12.753 7.407 -13.574 1.00 92.62 73 GLY A C 1
ATOM 576 O O . GLY A 1 73 ? 12.785 6.709 -12.562 1.00 92.62 73 GLY A O 1
ATOM 577 N N . THR A 1 74 ? 12.046 8.532 -13.653 1.00 93.56 74 THR A N 1
ATOM 578 C CA . THR A 1 74 ? 11.137 8.987 -12.597 1.00 93.56 74 THR A CA 1
ATOM 579 C C . THR A 1 74 ? 9.733 8.475 -12.876 1.00 93.56 74 THR A C 1
ATOM 581 O O . THR A 1 74 ? 9.173 8.724 -13.942 1.00 93.56 74 THR A O 1
ATOM 584 N N . TYR A 1 75 ? 9.151 7.812 -11.887 1.00 93.62 75 TYR A N 1
ATOM 585 C CA . TYR A 1 75 ? 7.809 7.252 -11.921 1.00 93.62 75 TYR A CA 1
ATOM 586 C C . TYR A 1 75 ? 6.946 7.906 -10.851 1.00 93.62 75 TYR A C 1
ATOM 588 O O . TYR A 1 75 ? 7.438 8.289 -9.791 1.00 93.62 75 TYR A O 1
ATOM 596 N N . PHE A 1 76 ? 5.649 8.021 -11.119 1.00 92.44 76 PHE A N 1
ATOM 597 C CA . PHE A 1 76 ? 4.671 8.486 -10.143 1.00 92.44 76 PHE A CA 1
ATOM 598 C C . PHE A 1 76 ? 3.845 7.309 -9.649 1.00 92.44 76 PHE A C 1
ATOM 600 O O . PHE A 1 76 ? 3.440 6.458 -10.438 1.00 92.44 76 PHE A O 1
ATOM 607 N N . TYR A 1 77 ? 3.562 7.293 -8.353 1.00 90.75 77 TYR A N 1
ATOM 608 C CA . TYR A 1 77 ? 2.614 6.369 -7.753 1.00 90.75 77 TYR A CA 1
ATOM 609 C C . TYR A 1 77 ? 1.524 7.145 -7.026 1.00 90.75 77 TYR A C 1
ATOM 611 O O . TYR A 1 77 ? 1.753 8.240 -6.500 1.00 90.75 77 TYR A O 1
ATOM 619 N N . GLN A 1 78 ? 0.330 6.562 -7.005 1.00 91.81 78 GLN A N 1
ATOM 620 C CA . GLN A 1 78 ? -0.841 7.139 -6.369 1.00 91.81 78 GLN A CA 1
ATOM 621 C C . GLN A 1 78 ? -1.455 6.135 -5.396 1.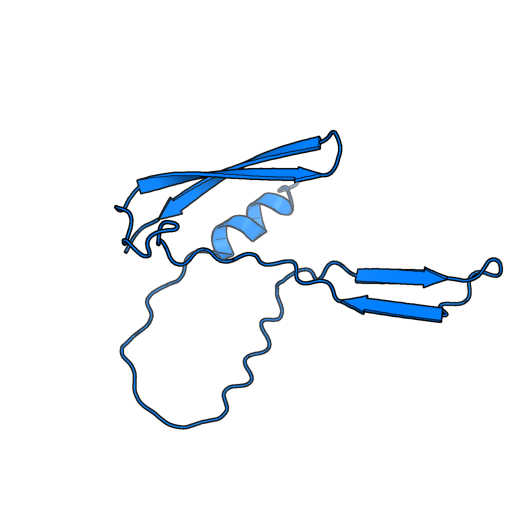00 91.81 78 GLN A C 1
ATOM 623 O O . GLN A 1 78 ? -1.708 4.987 -5.754 1.00 91.81 78 GLN A O 1
ATOM 628 N N . LEU A 1 79 ? -1.716 6.586 -4.172 1.00 88.12 79 LEU A N 1
ATOM 629 C CA . LEU A 1 79 ? -2.456 5.844 -3.161 1.00 88.12 79 LEU A CA 1
ATOM 630 C C . LEU A 1 79 ? -3.840 6.471 -2.988 1.00 88.12 79 LEU A C 1
ATOM 632 O O . LEU A 1 79 ? -3.947 7.645 -2.631 1.00 88.12 79 LEU A O 1
ATOM 636 N N . ASN A 1 80 ? -4.886 5.676 -3.201 1.00 88.25 80 ASN A N 1
ATOM 637 C CA . ASN A 1 80 ? -6.277 6.094 -3.040 1.00 88.25 80 ASN A CA 1
ATOM 638 C C . ASN A 1 80 ? -6.881 5.437 -1.788 1.00 88.25 80 ASN A C 1
ATOM 640 O O . ASN A 1 80 ? -6.871 4.214 -1.664 1.00 88.25 80 ASN A O 1
ATOM 644 N N . VAL A 1 81 ? -7.406 6.247 -0.860 1.00 87.19 81 VAL A N 1
ATOM 645 C CA . VAL A 1 81 ? -8.046 5.799 0.390 1.00 87.19 81 VAL A CA 1
ATOM 646 C C . VAL A 1 81 ? -9.379 6.526 0.557 1.00 87.19 81 VAL A C 1
ATOM 648 O O . VAL A 1 81 ? -9.428 7.680 0.995 1.00 87.19 81 VAL A O 1
ATOM 651 N N . GLY A 1 82 ? -10.473 5.856 0.190 1.00 90.88 82 GLY A N 1
ATOM 652 C CA . GLY A 1 82 ? -11.799 6.473 0.135 1.00 90.88 82 GLY A CA 1
ATOM 653 C C . GLY A 1 82 ? -11.785 7.700 -0.779 1.00 90.88 82 GLY A C 1
ATOM 654 O O . GLY A 1 82 ? -11.434 7.598 -1.949 1.00 90.88 82 GLY A O 1
ATOM 655 N N . ASN A 1 83 ? -12.095 8.871 -0.219 1.00 92.81 83 ASN A N 1
ATOM 656 C CA . ASN A 1 83 ? -12.141 10.134 -0.965 1.00 92.81 83 ASN A CA 1
ATOM 657 C C . ASN A 1 83 ? -10.798 10.890 -0.973 1.00 92.81 83 ASN A C 1
ATOM 659 O O . ASN A 1 83 ? -10.749 12.048 -1.385 1.00 92.81 83 ASN A O 1
ATOM 663 N N . LYS A 1 84 ? -9.716 10.286 -0.467 1.00 88.00 84 LYS A N 1
ATOM 664 C CA . LYS A 1 84 ? -8.381 10.896 -0.427 1.00 88.00 84 LYS A CA 1
ATOM 665 C C . LYS A 1 84 ? -7.470 10.231 -1.449 1.00 88.00 84 LYS A C 1
ATOM 667 O O . LYS A 1 84 ? -7.456 9.008 -1.558 1.00 88.00 84 LYS A O 1
ATOM 672 N N . SER A 1 85 ? -6.665 11.040 -2.130 1.00 92.50 85 SER A N 1
ATOM 673 C CA . SER A 1 85 ? -5.637 10.581 -3.059 1.00 92.50 85 SER A CA 1
ATOM 674 C C . SER A 1 85 ? -4.303 11.238 -2.721 1.00 92.50 85 SER A C 1
ATOM 676 O O . SER A 1 85 ? -4.247 12.446 -2.486 1.00 92.50 85 SER A O 1
ATOM 678 N N . ILE A 1 86 ? -3.240 10.439 -2.653 1.00 88.62 86 ILE A N 1
ATOM 679 C CA . ILE A 1 86 ? -1.869 10.893 -2.406 1.00 88.62 86 ILE A CA 1
ATOM 680 C C . ILE A 1 86 ? -1.018 10.461 -3.595 1.00 88.62 86 ILE A C 1
ATOM 682 O O . ILE A 1 86 ? -0.858 9.266 -3.824 1.00 88.62 86 ILE A O 1
ATOM 686 N N . THR A 1 87 ? -0.432 11.423 -4.306 1.00 91.56 87 THR A N 1
ATOM 687 C CA . THR A 1 87 ? 0.512 11.168 -5.401 1.00 91.56 87 THR A CA 1
ATOM 688 C C . THR A 1 87 ? 1.928 11.531 -4.967 1.00 91.56 87 THR A C 1
ATOM 690 O O . THR A 1 87 ? 2.151 12.598 -4.390 1.00 91.56 87 THR A O 1
ATOM 693 N N . LYS A 1 88 ? 2.892 10.659 -5.257 1.00 91.44 88 LYS A N 1
ATOM 694 C CA . LYS A 1 88 ? 4.325 10.868 -5.004 1.00 91.44 88 LYS A CA 1
ATOM 695 C C . LYS A 1 88 ? 5.143 10.356 -6.188 1.00 91.44 88 LYS A C 1
ATOM 697 O O . LYS A 1 88 ? 4.637 9.595 -7.010 1.00 91.44 88 LYS A O 1
ATOM 702 N N . SER A 1 89 ? 6.394 10.790 -6.285 1.00 85.38 89 SER A N 1
ATOM 703 C CA . SER A 1 89 ? 7.345 10.314 -7.290 1.00 85.38 89 SER A CA 1
ATOM 704 C C . SER A 1 89 ? 8.428 9.435 -6.669 1.00 85.38 89 SER A C 1
ATOM 706 O O . SER A 1 89 ? 8.735 9.538 -5.482 1.00 85.38 89 SER A O 1
ATOM 708 N N . MET A 1 90 ? 9.003 8.568 -7.493 1.00 89.06 90 MET A N 1
ATOM 709 C CA . MET A 1 90 ? 10.120 7.691 -7.172 1.00 89.06 90 MET A CA 1
ATOM 710 C C . MET A 1 90 ? 11.061 7.629 -8.373 1.00 89.06 90 MET A C 1
ATOM 712 O O . MET A 1 90 ? 10.606 7.554 -9.512 1.00 89.06 90 MET A O 1
ATOM 716 N N . THR A 1 91 ? 12.366 7.621 -8.124 1.00 89.94 91 THR A N 1
ATOM 717 C CA . THR A 1 91 ? 13.366 7.398 -9.170 1.00 89.94 91 THR A CA 1
ATOM 718 C C . THR A 1 91 ? 13.791 5.939 -9.156 1.00 89.94 91 THR A C 1
ATOM 720 O O . THR A 1 91 ? 14.278 5.444 -8.141 1.00 89.94 91 THR A O 1
ATOM 723 N N . LEU A 1 92 ? 13.631 5.263 -10.288 1.00 90.88 92 LEU A N 1
ATOM 724 C CA . LEU A 1 92 ? 14.171 3.934 -10.524 1.00 90.88 92 LEU A CA 1
ATOM 725 C C . LEU A 1 92 ? 15.523 4.074 -11.227 1.00 90.88 92 LEU A C 1
ATOM 727 O O . LEU A 1 92 ? 15.605 4.603 -12.337 1.00 90.88 92 LEU A O 1
ATOM 731 N N . ILE A 1 93 ? 16.575 3.602 -10.566 1.00 86.38 93 ILE A N 1
ATOM 732 C CA . ILE A 1 93 ? 17.927 3.496 -11.114 1.00 86.38 93 ILE A CA 1
ATOM 733 C C . ILE A 1 93 ? 18.391 2.065 -10.868 1.00 86.38 93 ILE A C 1
ATOM 735 O O . ILE A 1 93 ? 18.186 1.530 -9.777 1.00 86.38 93 ILE A O 1
ATOM 739 N N . ARG A 1 94 ? 19.013 1.464 -11.876 1.00 71.19 94 ARG A N 1
ATOM 740 C CA . ARG A 1 94 ? 19.559 0.112 -11.837 1.00 71.19 94 ARG A CA 1
ATOM 741 C C . ARG A 1 94 ? 21.024 0.109 -12.233 1.00 71.19 94 ARG A C 1
ATOM 743 O O . ARG A 1 94 ? 21.375 0.927 -13.114 1.00 71.19 94 ARG A O 1
#

Organism: NCBI:txid412755

Foldseek 3Di:
DDDDPVVVVVVVPDPDDDDDDDDDDDPPDPPPPDPWDKDWDADPVGHTPDMDGDDPDDDDPQADPVRDHHDFAKDKDWDDDPPDIDIDIDTDDD

Secondary structure (DSSP, 8-state):
----HHHHHHGGG----PPPP----------TTS--EEEEEE-TTS-EEEEEEEP------SB-TTSPBPPSEEEEEEEEETTEEEEEEEEE--

InterPro domains:
  IPR025965 FlgD/Vpr, Ig-like domain [PF13860] (24-80)
  IPR026444 Secretion system, C-terminal sorting domain [TIGR04183] (33-88)

pLDDT: mean 70.35, std 25.52, range [30.02, 97.88]

Sequence (94 aa):
TSRDPLEYSYYKTTPIHSPQRQKSGTAKGVWRDAESVELKIYNVTGELLKSFLLPTVVSWDGTDDKGNIVPNGTYFYQLNVGNKSITKSMTLIR